Protein AF-A0A969ZWW8-F1 (afdb_monomer_lite)

Secondary structure (DSSP, 8-state):
------HHHHHHHHHHHHTT-SEEEEE--SHHHHHTTHHHHHHHHHHHHHHTT--EEEEE-

Foldseek 3Di:
DDDDDDPVRVVVVVVVLVVQAPEEAEFEPPPVSVVVPSVVVQVVVVVVCVVVVHRYHYDYD

Sequence (61 aa):
MVTKMTLQERKQAFLDNLSKYKARIMICAGTGCVANGSLEVYEKFVNKIEERGLSVSVAVG

Radius of gyration: 15.21 Å; chains: 1; bounding box: 30×37×30 Å

pLDDT: mean 93.88, std 8.38, range [45.59, 98.19]

Structure (mmCIF, N/CA/C/O backbone):
data_AF-A0A969ZWW8-F1
#
_entry.id   AF-A0A969ZWW8-F1
#
loop_
_atom_site.group_PDB
_atom_site.id
_atom_site.type_symbol
_atom_site.label_atom_id
_atom_site.label_alt_id
_atom_site.label_comp_id
_atom_site.label_asym_id
_atom_site.label_entity_id
_atom_site.label_seq_id
_atom_site.pdbx_PDB_ins_code
_atom_site.Cartn_x
_atom_site.Cartn_y
_atom_site.Cartn_z
_atom_site.occupancy
_atom_site.B_iso_or_equiv
_atom_site.auth_seq_id
_atom_site.auth_comp_id
_atom_site.auth_asym_id
_atom_site.auth_atom_id
_atom_site.pdbx_PDB_model_num
ATOM 1 N N . MET A 1 1 ? -14.791 26.769 4.182 1.00 45.59 1 MET A N 1
ATOM 2 C CA . MET A 1 1 ? -14.990 26.634 5.643 1.00 45.59 1 MET A CA 1
ATOM 3 C C . MET A 1 1 ? -14.069 25.541 6.147 1.00 45.59 1 MET A C 1
ATOM 5 O O . MET A 1 1 ? -14.190 24.421 5.677 1.00 45.59 1 MET A O 1
ATOM 9 N N . VAL A 1 2 ? -13.132 25.855 7.042 1.00 62.62 2 VAL A N 1
ATOM 10 C CA . VAL A 1 2 ? -12.319 24.831 7.715 1.00 62.62 2 VAL A CA 1
ATOM 11 C C . VAL A 1 2 ? -13.033 24.488 9.018 1.00 62.62 2 VAL A C 1
ATOM 13 O O . VAL A 1 2 ? -13.170 25.345 9.889 1.00 62.62 2 VAL A O 1
ATOM 16 N N . THR A 1 3 ? -13.550 23.269 9.134 1.00 74.19 3 THR A N 1
ATOM 17 C CA . THR A 1 3 ? -14.163 22.762 10.366 1.00 74.19 3 THR A CA 1
ATOM 18 C C . THR A 1 3 ? -13.103 22.704 11.470 1.00 74.19 3 THR A C 1
ATOM 20 O O . THR A 1 3 ? -12.076 22.034 11.334 1.00 74.19 3 THR A O 1
ATOM 23 N N . LYS A 1 4 ? -13.321 23.435 12.572 1.00 82.62 4 LYS A N 1
ATOM 24 C CA . LYS A 1 4 ? -12.477 23.344 13.772 1.00 82.62 4 LYS A CA 1
ATOM 25 C C . LYS A 1 4 ? -12.772 22.015 14.477 1.00 82.62 4 LYS A C 1
ATOM 27 O O . LYS A 1 4 ? -13.722 21.938 15.239 1.00 82.62 4 LYS A O 1
ATOM 32 N N . MET A 1 5 ? -11.959 20.993 14.211 1.00 90.44 5 MET A N 1
ATOM 33 C CA . MET A 1 5 ? -11.855 19.789 15.048 1.00 90.44 5 MET A CA 1
ATOM 34 C C . MET A 1 5 ? -10.634 19.891 15.959 1.00 90.44 5 MET A C 1
ATOM 36 O O . MET A 1 5 ? -9.538 20.241 15.505 1.00 90.44 5 MET A O 1
ATOM 40 N N . THR A 1 6 ? -10.819 19.519 17.218 1.00 94.81 6 THR A N 1
ATOM 41 C CA . THR A 1 6 ? -9.762 19.306 18.206 1.00 94.81 6 THR A CA 1
ATOM 42 C C . THR A 1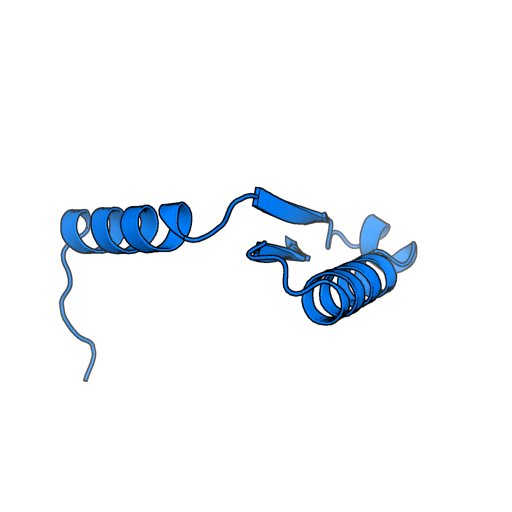 6 ? -8.873 18.115 17.828 1.00 94.81 6 THR A C 1
ATOM 44 O O . THR A 1 6 ? -9.229 17.259 17.012 1.00 94.81 6 THR A O 1
ATOM 47 N N . LEU A 1 7 ? -7.690 18.028 18.441 1.00 94.88 7 LEU A N 1
ATOM 48 C CA . LEU A 1 7 ? -6.782 16.893 18.241 1.00 94.88 7 LEU A CA 1
ATOM 49 C C . LEU A 1 7 ? -7.395 15.562 18.703 1.00 94.88 7 LEU A C 1
ATOM 51 O O . LEU A 1 7 ? -7.161 14.537 18.065 1.00 94.88 7 LEU A O 1
ATOM 55 N N . GLN A 1 8 ? -8.199 15.575 19.771 1.00 96.38 8 GLN A N 1
ATOM 56 C CA . GLN A 1 8 ? -8.844 14.363 20.284 1.00 96.38 8 GLN A CA 1
ATOM 57 C C . GLN A 1 8 ? -9.922 13.854 19.327 1.00 96.38 8 GLN A C 1
ATOM 59 O O . GLN A 1 8 ? -9.945 12.667 19.014 1.00 96.38 8 GLN A O 1
ATOM 64 N N . GLU A 1 9 ? -10.742 14.748 18.774 1.00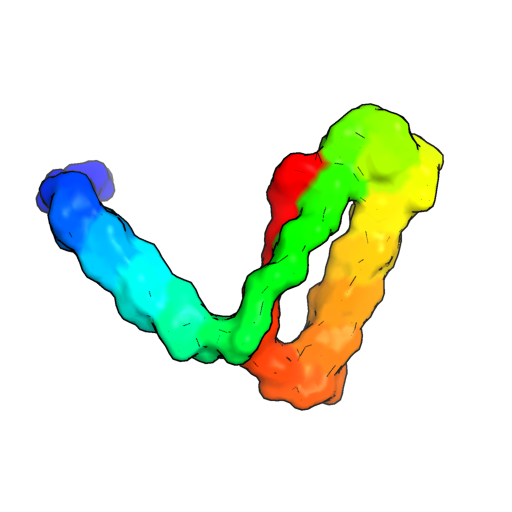 95.50 9 GLU A N 1
ATOM 65 C CA . GLU A 1 9 ? -11.739 14.376 17.764 1.00 95.50 9 GLU A CA 1
ATOM 66 C C . GLU A 1 9 ? -11.074 13.816 16.501 1.00 95.50 9 GLU A C 1
ATOM 68 O O . GLU A 1 9 ? -11.542 12.831 15.935 1.00 95.50 9 GLU A O 1
ATOM 73 N N . ARG A 1 10 ? -9.940 14.393 16.072 1.00 94.38 10 ARG A N 1
ATOM 74 C CA . ARG A 1 10 ? -9.170 13.878 14.925 1.00 94.38 10 ARG A CA 1
ATOM 75 C C . ARG A 1 10 ? -8.612 12.486 15.191 1.00 94.38 10 ARG A C 1
ATOM 77 O O . ARG A 1 10 ? -8.685 11.627 14.315 1.00 94.38 10 ARG A O 1
ATOM 84 N N . LYS A 1 11 ? -8.070 12.260 16.391 1.00 95.44 11 LYS A N 1
ATOM 85 C CA . LYS A 1 11 ? -7.583 10.946 16.819 1.00 95.44 11 LYS A CA 1
ATOM 86 C C . LYS A 1 11 ? -8.716 9.922 16.810 1.00 95.44 11 LYS A C 1
ATOM 88 O O . LYS A 1 11 ? -8.531 8.846 16.252 1.00 95.44 11 LYS A O 1
ATOM 93 N N . GLN A 1 12 ? -9.871 10.259 17.382 1.00 96.50 12 GLN A N 1
ATOM 94 C CA . GLN A 1 12 ? -11.010 9.347 17.436 1.00 96.50 12 GLN A CA 1
ATOM 95 C C . GLN A 1 12 ? -11.514 9.005 16.032 1.00 96.50 12 GLN A C 1
ATOM 97 O O . GLN A 1 12 ? -11.594 7.832 15.687 1.00 96.50 12 GLN A O 1
ATOM 102 N N . ALA A 1 13 ? -11.712 10.010 15.175 1.00 94.88 13 ALA A N 1
ATOM 103 C CA . ALA A 1 13 ? -12.113 9.793 13.788 1.00 94.88 13 ALA A CA 1
ATOM 104 C C . ALA A 1 13 ? -11.106 8.923 13.015 1.00 94.88 13 ALA A C 1
ATOM 106 O O . ALA A 1 13 ? -11.500 8.097 12.192 1.00 94.88 13 ALA A O 1
ATOM 107 N N . PHE A 1 14 ? -9.804 9.081 13.267 1.00 93.81 14 PHE A N 1
ATOM 108 C CA . PHE A 1 14 ? -8.790 8.213 12.674 1.00 93.81 14 PHE A CA 1
ATOM 109 C C . PHE A 1 14 ? -8.928 6.765 13.160 1.00 93.81 14 PHE A C 1
ATOM 111 O O . PHE A 1 14 ? -8.948 5.859 12.332 1.00 93.81 14 PHE A O 1
ATOM 118 N N . LEU A 1 15 ? -9.064 6.540 14.471 1.00 94.75 15 LEU A N 1
ATOM 119 C CA . LEU A 1 15 ? -9.216 5.200 15.051 1.00 94.75 15 LEU A CA 1
ATOM 120 C C . LEU A 1 15 ? -10.499 4.505 14.572 1.00 94.75 15 LEU A C 1
ATOM 122 O O . LEU A 1 15 ? -10.454 3.331 14.208 1.00 94.75 15 LEU A O 1
ATOM 126 N N . ASP A 1 16 ? -11.607 5.241 14.489 1.00 95.56 16 ASP A N 1
ATOM 127 C CA . ASP A 1 16 ? -12.899 4.737 14.011 1.00 95.56 16 ASP A CA 1
ATOM 128 C C . ASP A 1 16 ? -12.865 4.359 12.528 1.00 95.56 16 ASP A C 1
ATOM 130 O O . ASP A 1 16 ? -13.586 3.467 12.088 1.00 95.56 16 ASP A O 1
ATOM 134 N N . ASN A 1 17 ? -12.049 5.040 11.721 1.00 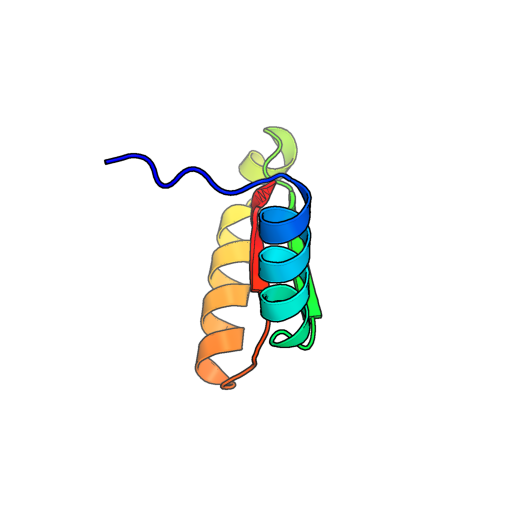92.62 17 ASN A N 1
ATOM 135 C CA . ASN A 1 17 ? -11.844 4.648 10.330 1.00 92.62 17 ASN A CA 1
ATOM 136 C C . ASN A 1 17 ? -10.833 3.511 10.205 1.00 92.62 17 ASN A C 1
ATOM 138 O O . ASN A 1 17 ? -11.019 2.632 9.369 1.00 92.62 17 ASN A O 1
ATOM 142 N N . LEU A 1 18 ? -9.793 3.497 11.039 1.00 92.06 18 LEU A N 1
ATOM 143 C CA . LEU A 1 18 ? -8.785 2.445 11.039 1.00 92.06 18 LEU A CA 1
ATOM 144 C C . LEU A 1 18 ? -9.400 1.082 11.380 1.00 92.06 18 LEU A C 1
ATOM 146 O O . LEU A 1 18 ? -9.057 0.095 10.737 1.00 92.06 18 LEU A O 1
ATOM 150 N N . SER A 1 19 ? -10.347 1.037 12.321 1.00 93.00 19 SER A N 1
ATOM 151 C CA . SER A 1 19 ? -11.036 -0.194 12.732 1.00 93.00 19 SER A CA 1
ATOM 152 C C . SER A 1 19 ? -11.887 -0.840 11.629 1.00 93.00 19 SER A C 1
ATOM 154 O O . SER A 1 19 ? -12.210 -2.023 11.722 1.00 93.00 19 SER A O 1
ATOM 156 N N . LYS A 1 20 ? -12.227 -0.101 10.563 1.00 92.69 20 LYS A N 1
ATOM 157 C CA . LYS A 1 20 ? -12.985 -0.622 9.411 1.00 92.69 20 LYS A CA 1
ATOM 158 C C . LYS A 1 20 ? -12.129 -1.488 8.484 1.00 92.69 20 LYS A C 1
ATOM 160 O O . LYS A 1 20 ? -12.673 -2.310 7.741 1.00 92.69 20 LYS A O 1
ATOM 165 N N . TYR A 1 21 ? -10.809 -1.312 8.511 1.00 92.00 21 TYR A N 1
ATOM 166 C CA . TYR A 1 21 ? -9.873 -2.075 7.693 1.00 92.00 21 TYR A CA 1
ATOM 167 C C . TYR A 1 21 ? -9.352 -3.282 8.467 1.00 92.00 21 TYR A C 1
ATOM 169 O O . TYR A 1 21 ? -8.907 -3.164 9.606 1.00 92.00 21 TYR A O 1
ATOM 177 N N . LYS A 1 22 ? -9.338 -4.450 7.823 1.00 91.38 22 LYS A N 1
ATOM 178 C CA . LYS A 1 22 ? -8.744 -5.665 8.403 1.00 91.38 22 LYS A CA 1
ATOM 179 C C .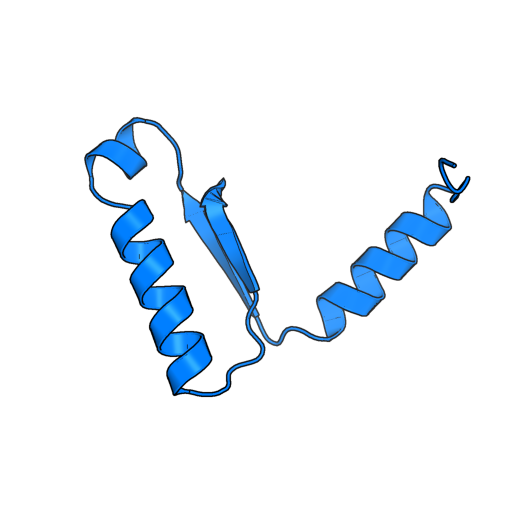 LYS A 1 22 ? -7.217 -5.631 8.386 1.00 91.38 22 LYS A C 1
ATOM 181 O O . LYS A 1 22 ? -6.580 -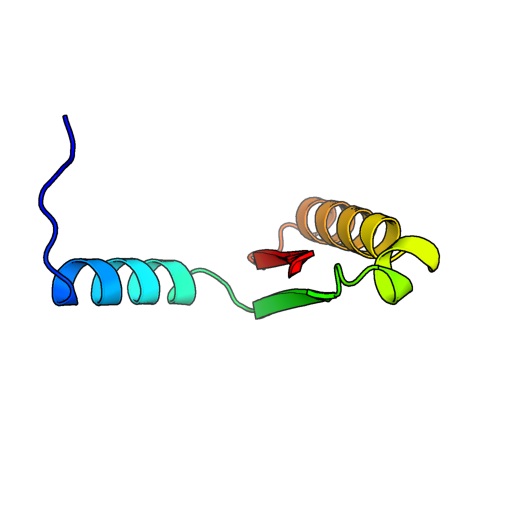6.285 9.203 1.00 91.38 22 LYS A O 1
ATOM 186 N N . ALA A 1 23 ? -6.638 -4.896 7.441 1.00 92.81 23 ALA A N 1
ATOM 187 C CA . ALA A 1 23 ? -5.201 -4.711 7.311 1.00 92.81 23 ALA A CA 1
ATOM 188 C C . ALA A 1 23 ? -4.882 -3.379 6.621 1.00 92.81 23 ALA A C 1
ATOM 190 O O . ALA A 1 23 ? -5.714 -2.811 5.906 1.00 92.81 23 ALA A O 1
ATOM 191 N N . ARG A 1 24 ? -3.647 -2.909 6.810 1.00 94.12 24 ARG A N 1
ATOM 192 C CA . ARG A 1 24 ? -3.078 -1.759 6.107 1.00 94.12 24 ARG A CA 1
ATOM 193 C C . ARG A 1 24 ? -1.740 -2.153 5.493 1.00 94.12 24 ARG A C 1
ATOM 195 O O . ARG A 1 24 ? -0.861 -2.635 6.199 1.00 94.12 24 ARG A O 1
ATOM 202 N N . ILE A 1 25 ? -1.599 -1.921 4.195 1.00 96.00 25 ILE A N 1
ATOM 203 C CA . ILE A 1 25 ? -0.396 -2.189 3.411 1.00 96.00 25 ILE A CA 1
ATOM 204 C C . ILE A 1 25 ? 0.254 -0.845 3.080 1.00 96.00 25 ILE A C 1
ATOM 206 O O . ILE A 1 25 ? -0.412 0.075 2.603 1.00 96.00 25 ILE A O 1
ATOM 210 N N . MET A 1 26 ? 1.550 -0.728 3.354 1.00 96.50 26 MET A N 1
ATOM 211 C CA . MET A 1 26 ? 2.346 0.452 3.031 1.00 96.50 26 MET A CA 1
ATOM 212 C C . MET A 1 26 ? 3.461 0.042 2.076 1.00 96.50 26 MET A C 1
ATOM 214 O O . MET A 1 26 ? 4.198 -0.903 2.354 1.00 96.50 26 MET A O 1
ATOM 218 N N . ILE A 1 27 ? 3.555 0.735 0.947 1.00 97.44 27 ILE A N 1
ATOM 219 C CA . ILE A 1 27 ? 4.518 0.436 -0.111 1.00 97.44 27 ILE A CA 1
ATOM 220 C C . ILE A 1 27 ? 5.502 1.596 -0.209 1.00 97.44 27 ILE A C 1
ATOM 222 O O . ILE A 1 27 ? 5.100 2.752 -0.298 1.00 97.44 27 ILE A O 1
ATOM 226 N N . CYS A 1 28 ? 6.794 1.278 -0.186 1.00 97.25 28 CYS A N 1
ATOM 227 C CA . CYS A 1 28 ? 7.855 2.274 -0.268 1.00 97.25 28 CYS A CA 1
ATOM 228 C C . CYS A 1 28 ? 7.769 3.086 -1.571 1.00 97.25 28 CYS A C 1
ATOM 230 O O . CYS A 1 28 ? 7.732 2.515 -2.663 1.00 97.25 28 CYS A O 1
ATOM 232 N N . ALA A 1 29 ? 7.827 4.409 -1.458 1.00 97.19 29 ALA A N 1
ATOM 233 C CA . ALA A 1 29 ? 7.895 5.363 -2.565 1.00 97.19 29 ALA A CA 1
ATOM 234 C C . ALA A 1 29 ? 9.176 6.213 -2.550 1.00 97.19 29 ALA A C 1
ATOM 236 O O . ALA A 1 29 ? 9.246 7.265 -3.185 1.00 97.19 29 ALA A O 1
ATOM 237 N N . GLY A 1 30 ? 10.228 5.743 -1.872 1.00 97.12 30 GLY A N 1
ATOM 238 C CA . GLY A 1 30 ? 11.570 6.304 -2.026 1.00 97.12 30 GLY A CA 1
ATOM 239 C C . GLY A 1 30 ? 12.072 6.177 -3.469 1.00 97.12 30 GLY A C 1
ATOM 240 O O . GLY A 1 30 ? 11.672 5.266 -4.194 1.00 97.12 30 GLY A O 1
ATOM 241 N N . THR A 1 31 ? 12.992 7.051 -3.883 1.00 97.38 31 THR A N 1
ATOM 242 C CA . THR A 1 31 ? 13.527 7.096 -5.261 1.00 97.38 31 THR A CA 1
ATOM 243 C C . THR A 1 31 ? 14.028 5.736 -5.752 1.00 97.38 31 THR A C 1
ATOM 245 O O . THR A 1 31 ? 13.699 5.322 -6.861 1.00 97.38 31 THR A O 1
ATOM 248 N N . GLY A 1 32 ? 14.750 4.999 -4.902 1.00 97.88 32 GLY A N 1
ATOM 249 C CA . GLY A 1 32 ? 15.206 3.642 -5.203 1.00 97.88 32 GLY A CA 1
ATOM 250 C C . GLY A 1 32 ? 14.068 2.624 -5.339 1.00 97.88 32 GLY A C 1
ATOM 251 O O . GLY A 1 32 ? 14.133 1.758 -6.201 1.00 97.88 32 GLY A O 1
ATOM 252 N N . CYS A 1 33 ? 13.004 2.726 -4.541 1.00 98.12 33 CYS A N 1
ATOM 253 C CA . CYS A 1 33 ? 11.850 1.826 -4.634 1.00 98.12 33 CYS A CA 1
ATOM 254 C C . CYS A 1 33 ? 11.051 2.078 -5.918 1.00 98.12 33 CYS A C 1
ATOM 256 O O . CYS A 1 33 ? 10.696 1.135 -6.623 1.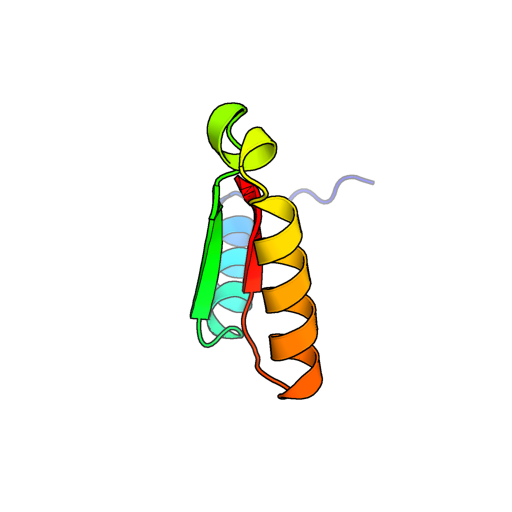00 98.12 33 CYS A O 1
ATOM 258 N N . VAL A 1 34 ? 10.827 3.352 -6.249 1.00 97.75 34 VAL A N 1
ATOM 259 C CA . VAL A 1 34 ? 10.101 3.752 -7.460 1.00 97.75 34 VAL A CA 1
ATOM 260 C C . VAL A 1 34 ? 10.865 3.332 -8.713 1.00 97.75 34 VAL A C 1
ATOM 262 O O . VAL A 1 34 ? 10.265 2.742 -9.606 1.00 97.75 34 VAL A O 1
ATOM 265 N N . ALA A 1 35 ? 12.187 3.536 -8.755 1.00 98.06 35 ALA A N 1
ATOM 266 C CA . ALA A 1 35 ? 13.029 3.086 -9.868 1.00 98.06 35 ALA A CA 1
ATOM 267 C C . ALA A 1 35 ? 12.990 1.559 -10.084 1.00 98.06 35 ALA A C 1
ATOM 269 O O . ALA A 1 35 ? 13.248 1.093 -11.189 1.00 98.06 35 ALA A O 1
ATOM 270 N N . ASN A 1 36 ? 12.641 0.795 -9.043 1.00 97.31 36 ASN A N 1
ATOM 271 C CA . ASN A 1 36 ? 12.494 -0.660 -9.074 1.00 97.31 36 ASN A CA 1
ATOM 272 C C . ASN A 1 36 ? 11.023 -1.127 -9.146 1.00 97.31 36 ASN A C 1
ATOM 274 O O . ASN A 1 36 ? 10.736 -2.287 -8.858 1.00 97.31 36 ASN A O 1
ATOM 278 N N . GLY A 1 37 ? 10.082 -0.246 -9.508 1.00 97.62 37 GLY A N 1
ATOM 279 C CA . GLY A 1 37 ? 8.702 -0.636 -9.823 1.00 97.62 37 GLY A CA 1
ATOM 280 C C . GLY A 1 37 ? 7.748 -0.729 -8.628 1.00 97.62 37 GLY A C 1
ATOM 281 O O . GLY A 1 37 ? 6.719 -1.399 -8.712 1.00 97.62 37 GLY A O 1
ATOM 282 N N . SER A 1 38 ? 8.020 -0.059 -7.501 1.00 98.19 38 SER A N 1
ATOM 283 C CA . SER A 1 38 ? 7.110 -0.113 -6.342 1.00 98.19 38 SER A CA 1
ATOM 284 C C . SER A 1 38 ? 5.688 0.401 -6.630 1.00 98.19 38 SER A C 1
ATOM 286 O O . SER A 1 38 ? 4.735 -0.052 -5.994 1.00 98.19 38 SER A O 1
ATOM 288 N N . LEU A 1 39 ? 5.509 1.279 -7.623 1.00 97.44 39 LEU A N 1
ATOM 289 C CA . LEU A 1 39 ? 4.185 1.753 -8.049 1.00 97.44 39 LEU A CA 1
ATOM 290 C C . LEU A 1 39 ? 3.375 0.664 -8.774 1.00 97.44 39 LEU A C 1
ATOM 292 O O . LEU A 1 39 ? 2.173 0.549 -8.553 1.00 97.44 39 LEU A O 1
ATOM 296 N N . GLU A 1 40 ? 4.029 -0.206 -9.545 1.00 98.12 40 GLU A N 1
ATOM 297 C CA . GLU A 1 40 ? 3.376 -1.357 -10.188 1.00 98.12 40 GLU A CA 1
ATOM 298 C C . GLU A 1 40 ? 2.889 -2.366 -9.139 1.00 98.12 40 GLU A C 1
ATOM 300 O O . GLU A 1 40 ? 1.840 -2.999 -9.285 1.00 98.12 40 GLU A O 1
ATOM 305 N N . VAL A 1 41 ? 3.645 -2.511 -8.044 1.00 97.94 41 VAL A N 1
ATOM 306 C CA . VAL A 1 41 ? 3.238 -3.320 -6.889 1.00 97.94 41 VAL A CA 1
ATOM 307 C C . VAL A 1 41 ? 1.997 -2.714 -6.232 1.00 97.94 41 VAL A C 1
ATOM 309 O O . VAL A 1 41 ? 1.051 -3.449 -5.943 1.00 97.94 41 VAL A O 1
ATOM 312 N N . TYR A 1 42 ? 1.965 -1.391 -6.041 1.00 98.06 42 TYR A N 1
ATOM 313 C CA . TYR A 1 42 ? 0.795 -0.682 -5.514 1.00 98.06 42 TYR A CA 1
ATOM 314 C C . TYR A 1 42 ? -0.459 -0.930 -6.356 1.00 98.06 42 TYR A C 1
ATOM 316 O O . TYR A 1 42 ? -1.473 -1.370 -5.813 1.00 98.06 42 TYR A O 1
ATOM 324 N N . GLU A 1 43 ? -0.376 -0.748 -7.674 1.00 98.00 43 GLU A N 1
ATOM 325 C CA . GLU A 1 43 ? -1.503 -0.979 -8.586 1.00 98.00 43 GLU A CA 1
ATOM 326 C C . GLU A 1 43 ? -2.010 -2.426 -8.526 1.00 98.00 43 GLU A C 1
ATOM 328 O O . GLU A 1 43 ? -3.215 -2.671 -8.440 1.00 98.00 43 GLU A O 1
ATOM 333 N N . LYS A 1 44 ? -1.101 -3.410 -8.490 1.00 98.06 44 LYS A N 1
ATOM 334 C CA . LYS A 1 44 ? -1.480 -4.825 -8.353 1.00 98.06 44 LYS A CA 1
ATOM 335 C C . LYS A 1 44 ? -2.204 -5.113 -7.041 1.00 98.06 44 LYS A C 1
ATOM 337 O O . LYS A 1 44 ? -3.147 -5.907 -7.045 1.00 98.06 44 LYS A O 1
ATOM 342 N N . PHE A 1 45 ? -1.787 -4.497 -5.934 1.00 97.75 45 PHE A N 1
ATOM 343 C CA . PHE A 1 45 ? -2.488 -4.641 -4.659 1.00 97.75 45 PHE A CA 1
ATOM 344 C C . PHE A 1 45 ? -3.890 -4.042 -4.717 1.00 97.75 45 PHE A C 1
ATOM 346 O O . PHE A 1 45 ? -4.826 -4.725 -4.307 1.00 97.75 45 PHE A O 1
ATOM 353 N N . VAL A 1 46 ? -4.046 -2.828 -5.256 1.00 96.94 46 VAL A N 1
ATOM 354 C CA . VAL A 1 46 ? -5.360 -2.182 -5.427 1.00 96.94 46 VAL A CA 1
ATOM 355 C C . VAL A 1 46 ? -6.293 -3.088 -6.231 1.00 96.94 46 VAL A C 1
ATOM 357 O O . VAL A 1 46 ? -7.332 -3.501 -5.718 1.00 96.94 46 VAL A O 1
ATOM 360 N N . ASN A 1 47 ? -5.857 -3.526 -7.416 1.00 98.00 47 ASN A N 1
ATOM 361 C CA . ASN A 1 47 ? -6.654 -4.389 -8.288 1.00 98.00 47 ASN A CA 1
ATOM 362 C C . ASN A 1 47 ? -7.054 -5.703 -7.598 1.00 98.00 47 ASN A C 1
ATOM 364 O O . ASN A 1 47 ? -8.204 -6.129 -7.677 1.00 98.00 47 ASN A O 1
ATOM 368 N N . LYS A 1 48 ? -6.125 -6.356 -6.885 1.00 97.94 48 LYS A N 1
ATOM 369 C CA . LYS A 1 48 ? -6.414 -7.627 -6.199 1.00 97.94 48 LYS A CA 1
ATOM 370 C C . LYS A 1 48 ? -7.311 -7.470 -4.976 1.00 97.94 48 LYS A C 1
ATOM 372 O O . LYS A 1 48 ? -8.036 -8.408 -4.647 1.00 97.94 48 LYS A O 1
ATOM 377 N N . ILE A 1 49 ? -7.246 -6.335 -4.288 1.00 96.50 49 ILE A N 1
ATOM 378 C CA . ILE A 1 49 ? -8.122 -6.025 -3.154 1.00 96.50 49 ILE A CA 1
ATOM 379 C C . ILE A 1 49 ? -9.547 -5.792 -3.646 1.00 96.50 49 ILE A C 1
ATOM 381 O O . ILE A 1 49 ? -10.472 -6.360 -3.065 1.00 96.50 49 ILE A O 1
ATOM 385 N N . GLU A 1 50 ? -9.710 -5.041 -4.736 1.00 96.00 50 GLU A N 1
ATOM 386 C CA . GLU A 1 50 ? -11.005 -4.803 -5.379 1.00 96.00 50 GLU A CA 1
ATOM 387 C C . GLU A 1 50 ? -11.610 -6.099 -5.931 1.00 96.00 50 GLU A C 1
ATOM 389 O O . GLU A 1 50 ? -12.735 -6.445 -5.579 1.00 96.00 50 GLU A O 1
ATOM 394 N N . GLU A 1 51 ? -10.837 -6.878 -6.699 1.00 97.94 51 GLU A N 1
ATOM 395 C CA . GLU A 1 51 ? -11.255 -8.173 -7.266 1.00 97.94 51 GLU A CA 1
ATOM 396 C C . GLU A 1 51 ? -11.759 -9.148 -6.191 1.00 97.94 51 GLU A C 1
ATOM 398 O O . GLU A 1 51 ? -12.666 -9.943 -6.430 1.00 97.94 51 GLU A O 1
ATOM 403 N N . ARG A 1 52 ? -11.175 -9.091 -4.989 1.00 96.69 52 ARG A N 1
ATOM 404 C CA . ARG A 1 52 ? -11.510 -9.982 -3.870 1.00 96.69 52 ARG A CA 1
ATOM 405 C C . ARG A 1 52 ? -12.477 -9.364 -2.859 1.00 96.69 52 ARG A C 1
ATOM 407 O O . ARG A 1 52 ? -12.793 -10.025 -1.870 1.00 96.69 52 ARG A O 1
ATOM 414 N N . GLY A 1 53 ? -12.912 -8.118 -3.058 1.00 95.25 53 GLY A N 1
ATOM 415 C CA . GLY A 1 53 ? -13.791 -7.403 -2.128 1.00 95.25 53 GLY A CA 1
ATOM 416 C C . GLY A 1 53 ? -13.221 -7.282 -0.707 1.00 95.25 53 GLY A C 1
ATOM 417 O O . GLY A 1 53 ? -13.957 -7.404 0.274 1.00 95.25 53 GLY A O 1
ATOM 418 N N . LEU A 1 54 ? -11.902 -7.111 -0.565 1.00 95.44 54 LEU A N 1
ATOM 419 C CA . LEU A 1 54 ? -11.241 -7.064 0.742 1.00 95.44 54 LEU A CA 1
ATOM 420 C C . LEU A 1 54 ? -11.297 -5.653 1.346 1.00 95.44 54 LEU A C 1
ATOM 422 O O . LEU A 1 54 ? -10.961 -4.670 0.696 1.00 95.44 54 LEU A O 1
ATOM 426 N N . SER A 1 55 ? -11.631 -5.547 2.636 1.00 93.31 55 SER A N 1
ATOM 427 C CA . SER A 1 55 ? -11.497 -4.284 3.382 1.00 93.31 55 SER A CA 1
ATOM 428 C C . SER A 1 55 ? -10.050 -4.095 3.853 1.00 93.31 55 SER A C 1
ATOM 430 O O . SER A 1 55 ? -9.704 -4.417 4.994 1.00 93.31 55 SER A O 1
ATOM 432 N N . VAL A 1 56 ? -9.180 -3.639 2.949 1.00 95.75 56 VAL A N 1
ATOM 433 C CA . VAL A 1 56 ? -7.748 -3.400 3.193 1.00 95.75 56 VAL A CA 1
ATOM 434 C C . VAL A 1 56 ? -7.368 -2.028 2.651 1.00 95.75 56 VAL A C 1
ATOM 436 O O . VAL A 1 56 ? -7.718 -1.677 1.531 1.00 95.75 56 VAL A O 1
ATOM 439 N N . SER A 1 57 ? -6.637 -1.251 3.447 1.00 94.81 57 SER A N 1
ATOM 440 C CA . SER A 1 57 ? -6.081 0.031 3.006 1.00 94.81 57 SER A CA 1
ATOM 441 C C . SER A 1 57 ? -4.715 -0.189 2.357 1.00 94.81 57 SER A C 1
ATOM 443 O O . SER A 1 57 ? -3.878 -0.891 2.927 1.00 94.81 57 SER A O 1
ATOM 445 N N . VAL A 1 58 ? -4.468 0.435 1.204 1.00 96.62 58 VAL A N 1
ATOM 446 C CA . VAL A 1 58 ? -3.150 0.477 0.554 1.00 96.62 58 VAL A CA 1
ATOM 447 C C . VAL A 1 58 ? -2.722 1.929 0.416 1.00 96.62 58 VAL A C 1
ATOM 449 O O . VAL A 1 58 ? -3.517 2.776 0.016 1.00 96.62 58 VAL A O 1
ATOM 452 N N . ALA A 1 59 ? -1.474 2.225 0.760 1.00 96.38 59 ALA A N 1
ATOM 453 C CA . ALA A 1 59 ? -0.887 3.547 0.591 1.00 96.38 59 ALA A CA 1
ATOM 454 C C . ALA A 1 59 ? 0.587 3.440 0.197 1.00 96.38 59 ALA A C 1
ATOM 456 O O . ALA A 1 59 ? 1.239 2.426 0.457 1.00 96.38 59 ALA A O 1
ATOM 457 N N . VAL A 1 60 ? 1.108 4.519 -0.378 1.00 96.00 60 VAL A N 1
ATOM 458 C CA . VAL A 1 60 ? 2.537 4.694 -0.644 1.00 96.00 60 VAL A CA 1
ATOM 459 C C . VAL A 1 60 ? 3.137 5.729 0.308 1.00 96.00 60 VAL A C 1
ATOM 461 O O . VAL A 1 60 ? 2.427 6.643 0.736 1.00 96.00 60 VAL A O 1
ATOM 464 N N . GLY A 1 61 ? 4.412 5.573 0.667 1.00 90.81 61 GLY A N 1
ATOM 465 C CA . GLY A 1 61 ? 5.110 6.458 1.607 1.00 90.81 61 GLY A CA 1
ATOM 466 C C . GLY A 1 61 ? 6.622 6.352 1.552 1.00 90.81 61 GLY A C 1
ATOM 467 O O . GLY A 1 61 ? 7.131 5.330 1.037 1.00 90.81 61 GLY A O 1
#